Protein AF-A0A7C3SU39-F1 (afdb_monomer_lite)

Secondary structure (DSSP, 8-state):
-GGGGT-TTT---EE--TTTS-EEGGGTTSTTTTT----GGGSHHHHHHHHHHHHHHHIIIIIHHH-S--EE---HHHHHHHHHHHTTT---EE---SGGGHHHHHHHHHHHHHHHT-

Structure (mmCIF, N/CA/C/O backbone):
data_AF-A0A7C3SU39-F1
#
_entry.id   AF-A0A7C3SU39-F1
#
loop_
_atom_site.group_PDB
_atom_site.id
_atom_site.type_symbol
_atom_site.label_atom_id
_atom_site.label_alt_id
_atom_site.label_comp_id
_atom_site.label_asym_id
_atom_site.label_entity_id
_atom_site.label_seq_id
_atom_site.pdbx_PDB_ins_code
_atom_site.Cartn_x
_atom_site.Cartn_y
_atom_site.Cartn_z
_atom_site.occupancy
_atom_site.B_iso_or_equiv
_atom_site.auth_seq_id
_atom_site.auth_comp_id
_atom_site.auth_asym_id
_atom_site.auth_atom_id
_atom_site.pdbx_PDB_model_num
ATOM 1 N N . MET A 1 1 ? -8.253 -10.897 7.739 1.00 87.62 1 MET A N 1
ATOM 2 C CA . MET A 1 1 ? -7.991 -10.222 9.030 1.00 87.62 1 MET A CA 1
ATOM 3 C C . MET A 1 1 ? -8.949 -9.051 9.212 1.00 87.62 1 MET A C 1
ATOM 5 O O . MET A 1 1 ? -9.824 -9.193 10.040 1.00 87.62 1 MET A O 1
ATOM 9 N N . LEU A 1 2 ? -8.900 -7.992 8.397 1.00 92.56 2 LEU A N 1
ATOM 10 C CA . LEU A 1 2 ? -9.724 -6.782 8.594 1.00 92.56 2 LEU A CA 1
ATOM 11 C C . LEU A 1 2 ? -11.231 -7.045 8.780 1.00 92.56 2 LEU A C 1
ATOM 13 O O . LEU A 1 2 ? -11.774 -6.675 9.812 1.00 92.56 2 LEU A O 1
ATOM 17 N N . LYS A 1 3 ? -11.865 -7.787 7.862 1.00 92.25 3 LYS A N 1
ATOM 18 C CA . LYS A 1 3 ? -13.289 -8.169 7.959 1.00 92.25 3 LYS A CA 1
ATOM 19 C C . LYS A 1 3 ? -13.644 -8.975 9.215 1.00 92.25 3 LYS A C 1
ATOM 21 O O . LYS A 1 3 ? -14.743 -8.881 9.727 1.00 92.25 3 LYS A O 1
ATOM 26 N N . LYS A 1 4 ? -12.710 -9.783 9.729 1.00 93.81 4 LYS A N 1
ATOM 27 C CA . LYS A 1 4 ? -12.927 -10.564 10.962 1.00 93.81 4 LYS A CA 1
ATOM 28 C C . LYS A 1 4 ? -13.007 -9.659 12.204 1.00 93.81 4 LYS A C 1
ATOM 30 O O . LYS A 1 4 ? -13.519 -10.096 13.225 1.00 93.81 4 LYS A O 1
ATOM 35 N N . HIS A 1 5 ? -12.466 -8.445 12.121 1.00 93.38 5 HIS A N 1
ATOM 36 C CA . HIS A 1 5 ? -12.358 -7.487 13.221 1.00 93.38 5 HIS A CA 1
ATOM 37 C C . HIS A 1 5 ? -13.141 -6.185 12.941 1.00 93.38 5 HIS A C 1
ATOM 39 O O . HIS A 1 5 ? -12.881 -5.172 13.587 1.00 93.38 5 HIS A O 1
ATOM 45 N N . ASP A 1 6 ? -14.061 -6.184 11.966 1.00 93.25 6 ASP A N 1
ATOM 46 C CA . ASP A 1 6 ? -14.870 -5.018 11.563 1.00 93.25 6 ASP A CA 1
ATOM 47 C C . ASP A 1 6 ? -14.029 -3.765 11.240 1.00 93.25 6 ASP A C 1
ATOM 49 O O . ASP A 1 6 ? -14.337 -2.632 11.636 1.00 93.25 6 ASP A O 1
ATOM 53 N N . LEU A 1 7 ? -12.890 -3.970 10.574 1.00 94.12 7 LEU A N 1
ATOM 54 C CA . LEU A 1 7 ? -11.966 -2.907 10.157 1.00 94.12 7 LEU A CA 1
ATOM 55 C C . LEU A 1 7 ? -12.046 -2.598 8.658 1.00 94.12 7 LEU A C 1
ATOM 57 O O . LEU A 1 7 ? -11.429 -1.636 8.211 1.00 94.12 7 LEU A O 1
ATOM 61 N N . ASP A 1 8 ? -12.765 -3.401 7.879 1.00 92.25 8 ASP A N 1
ATOM 62 C CA . ASP A 1 8 ? -12.855 -3.287 6.421 1.00 92.25 8 ASP A CA 1
ATOM 63 C C . ASP A 1 8 ? -13.647 -2.065 5.941 1.00 92.25 8 ASP A C 1
ATOM 65 O O . ASP A 1 8 ? -13.313 -1.523 4.897 1.00 92.25 8 ASP A O 1
ATOM 69 N N . GLU A 1 9 ? -14.600 -1.557 6.725 1.00 91.44 9 GLU A N 1
ATOM 70 C CA . GLU A 1 9 ? -15.258 -0.269 6.435 1.00 91.44 9 GLU A CA 1
ATOM 71 C C . GLU A 1 9 ? -14.423 0.951 6.864 1.00 91.44 9 GLU A C 1
ATOM 73 O O . GLU A 1 9 ? -14.695 2.077 6.454 1.00 91.44 9 GLU A O 1
ATO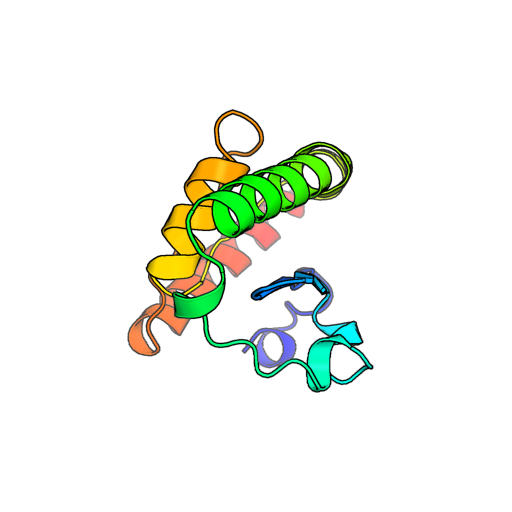M 78 N N . PHE A 1 10 ? -13.410 0.747 7.712 1.00 94.25 10 PHE A N 1
ATOM 79 C CA . PHE A 1 10 ? -12.550 1.822 8.217 1.00 94.25 10 PHE A CA 1
ATOM 80 C C . PHE A 1 10 ? -11.273 1.993 7.384 1.00 94.25 10 PHE A C 1
ATOM 82 O O . PHE A 1 10 ? -10.737 3.095 7.282 1.00 94.25 10 PHE A O 1
ATOM 89 N N . VAL A 1 11 ? -10.763 0.907 6.800 1.00 95.31 11 VAL A N 1
ATOM 90 C CA . VAL A 1 11 ? -9.481 0.888 6.089 1.00 95.31 11 VAL A CA 1
ATOM 91 C C . VAL A 1 11 ? -9.698 0.722 4.593 1.00 95.31 11 VAL A C 1
ATOM 93 O O . VAL A 1 11 ? -10.144 -0.331 4.145 1.00 95.31 11 VAL A O 1
ATOM 96 N N . GLN A 1 12 ? -9.236 1.695 3.805 1.00 96.00 12 GLN A N 1
ATOM 97 C CA . GLN A 1 12 ? -9.024 1.480 2.376 1.00 96.00 12 GLN A CA 1
ATOM 98 C C . GLN A 1 12 ? -7.720 0.708 2.147 1.00 96.00 12 GLN A C 1
ATOM 100 O O . GLN A 1 12 ? -6.651 1.112 2.610 1.00 96.00 12 GLN A O 1
ATOM 105 N N . GLN A 1 13 ? -7.795 -0.385 1.390 1.00 96.12 13 GLN A N 1
ATOM 106 C CA . GLN A 1 13 ? -6.627 -1.187 1.032 1.00 96.12 13 GLN A CA 1
ATOM 107 C C . GLN A 1 13 ? -6.122 -0.831 -0.367 1.00 96.12 13 GLN A C 1
ATOM 109 O O . GLN A 1 13 ? -6.899 -0.724 -1.319 1.00 96.12 13 GLN A O 1
ATOM 114 N N . PHE A 1 14 ? -4.801 -0.721 -0.488 1.00 95.81 14 PHE A N 1
ATOM 115 C CA . PHE A 1 14 ? -4.099 -0.562 -1.755 1.00 95.81 14 PHE A CA 1
ATOM 116 C C . PHE A 1 14 ? -2.987 -1.602 -1.872 1.00 95.81 14 PHE A C 1
ATOM 118 O O . PHE A 1 14 ? -2.309 -1.926 -0.897 1.00 95.81 14 PHE A O 1
ATOM 125 N N . ILE A 1 15 ? -2.792 -2.100 -3.085 1.00 93.81 15 ILE A N 1
ATOM 126 C CA . ILE A 1 15 ? -1.734 -3.022 -3.477 1.00 93.81 15 ILE A CA 1
ATOM 127 C C . ILE A 1 15 ? -0.719 -2.217 -4.280 1.00 93.81 15 ILE A C 1
ATOM 129 O O . ILE A 1 15 ? -1.083 -1.557 -5.249 1.00 93.81 15 ILE A O 1
ATOM 133 N N . ILE A 1 16 ? 0.549 -2.267 -3.887 1.00 92.31 16 ILE A N 1
ATOM 134 C CA . ILE A 1 16 ? 1.652 -1.717 -4.679 1.00 92.31 16 ILE A CA 1
ATOM 135 C C . ILE A 1 16 ? 2.160 -2.853 -5.557 1.00 92.31 16 ILE A C 1
ATOM 137 O O . ILE A 1 16 ? 2.582 -3.881 -5.027 1.00 92.31 16 ILE A O 1
ATOM 141 N N . SER A 1 17 ? 2.089 -2.686 -6.875 1.00 87.81 17 SER A N 1
ATOM 142 C CA . SER A 1 17 ? 2.513 -3.709 -7.832 1.00 87.81 17 SER A CA 1
ATOM 143 C C . SER A 1 17 ? 3.146 -3.098 -9.073 1.00 87.81 17 SER A C 1
ATOM 145 O O . SER A 1 17 ? 2.737 -2.036 -9.544 1.00 87.81 17 SER A O 1
ATOM 147 N N . GLU A 1 18 ? 4.143 -3.785 -9.621 1.00 86.38 18 GLU A N 1
ATOM 148 C CA . GLU A 1 18 ? 4.833 -3.427 -10.859 1.00 86.38 18 GLU A CA 1
ATOM 149 C C . GLU A 1 18 ? 4.117 -4.048 -12.071 1.00 86.38 18 GLU A C 1
ATOM 151 O O . GLU A 1 18 ? 3.760 -5.222 -12.014 1.00 86.38 18 GLU A O 1
ATOM 156 N N . PRO A 1 19 ? 3.862 -3.299 -13.166 1.00 81.56 19 PRO A N 1
ATOM 157 C CA . PRO A 1 19 ? 4.206 -1.893 -13.423 1.00 81.56 19 PRO A CA 1
ATOM 158 C C . PRO A 1 19 ? 3.107 -0.882 -13.027 1.00 81.56 19 PRO A C 1
ATOM 160 O O . PRO A 1 19 ? 3.247 0.308 -13.301 1.00 81.56 19 PRO A O 1
ATOM 163 N N . LEU A 1 20 ? 1.999 -1.327 -12.424 1.00 86.56 20 LEU A N 1
ATOM 164 C CA . LEU A 1 20 ? 0.791 -0.509 -12.223 1.00 86.56 20 LEU A CA 1
ATOM 165 C C . LEU A 1 20 ? 0.914 0.598 -11.166 1.00 86.56 20 LEU A C 1
ATOM 167 O O . LEU A 1 20 ? 0.033 1.451 -11.076 1.00 86.56 20 LEU A O 1
ATOM 171 N N . ALA A 1 21 ? 2.004 0.621 -10.404 1.00 90.38 21 ALA A N 1
ATOM 172 C CA . ALA A 1 21 ? 2.270 1.517 -9.280 1.00 90.38 21 ALA A CA 1
ATOM 173 C C . ALA A 1 21 ? 1.404 1.225 -8.058 1.00 90.38 21 ALA A C 1
ATOM 175 O O . ALA A 1 21 ? 1.927 0.897 -6.993 1.00 90.38 21 ALA A O 1
ATOM 176 N N . ILE A 1 22 ? 0.090 1.338 -8.204 1.00 92.69 22 ILE A N 1
ATOM 177 C CA . ILE A 1 22 ? -0.856 1.176 -7.108 1.00 92.69 22 ILE A CA 1
ATOM 178 C C . ILE A 1 22 ? -2.223 0.739 -7.633 1.00 92.69 22 ILE A C 1
ATOM 180 O O . ILE A 1 22 ? -2.697 1.235 -8.653 1.00 92.69 22 ILE A O 1
ATOM 184 N N . CYS A 1 23 ? -2.868 -0.178 -6.922 1.00 93.81 23 CYS A N 1
ATOM 185 C CA . CYS A 1 23 ? -4.177 -0.715 -7.266 1.00 93.81 23 CYS A CA 1
ATOM 186 C C . CYS A 1 23 ? -5.056 -0.793 -6.007 1.00 93.81 23 CYS A C 1
ATOM 188 O O . CYS A 1 23 ? -4.626 -1.391 -5.018 1.00 93.81 23 CYS A O 1
ATOM 190 N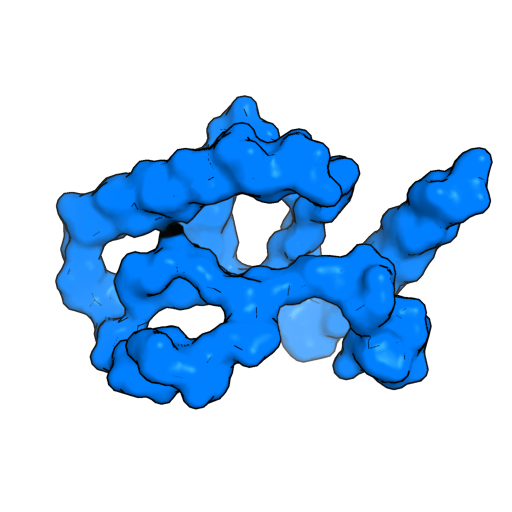 N . PRO A 1 24 ? -6.263 -0.204 -5.992 1.00 93.81 24 PRO A N 1
ATOM 191 C CA . PRO A 1 24 ? -7.241 -0.464 -4.939 1.00 93.81 24 PRO A CA 1
ATOM 192 C C . PRO A 1 24 ? -7.557 -1.961 -4.853 1.00 93.81 24 PRO A C 1
ATOM 194 O O . PRO A 1 24 ? -7.651 -2.640 -5.878 1.00 93.81 24 PRO A O 1
ATOM 197 N N . ARG A 1 25 ? -7.731 -2.486 -3.638 1.00 93.38 25 ARG A N 1
ATOM 198 C CA . ARG A 1 25 ? -7.983 -3.921 -3.410 1.00 93.38 25 ARG A CA 1
ATOM 199 C C . ARG A 1 25 ? -9.204 -4.438 -4.176 1.00 93.38 25 ARG A C 1
ATOM 201 O O . ARG A 1 25 ? -9.213 -5.587 -4.599 1.00 93.38 25 ARG A O 1
ATOM 208 N N . GLU A 1 26 ? -10.201 -3.589 -4.378 1.00 94.12 26 GLU A N 1
ATOM 209 C CA . GLU A 1 26 ? -11.455 -3.883 -5.073 1.00 94.12 26 GLU A CA 1
ATOM 210 C C . GLU A 1 26 ? -11.243 -4.208 -6.558 1.00 94.12 26 GLU A C 1
ATOM 212 O O . GLU A 1 26 ? -12.065 -4.891 -7.162 1.00 94.12 26 GLU A O 1
ATOM 217 N N . LEU A 1 27 ? -10.139 -3.733 -7.144 1.00 93.06 27 LEU A N 1
ATOM 218 C CA . LEU A 1 27 ? -9.820 -3.896 -8.562 1.00 93.06 27 LEU A CA 1
ATOM 219 C C . LEU A 1 27 ? -8.757 -4.971 -8.818 1.00 93.06 27 LEU A C 1
ATOM 221 O O . LEU A 1 27 ? -8.366 -5.175 -9.967 1.00 93.06 27 LEU A O 1
ATOM 225 N N . GLU A 1 28 ? -8.295 -5.684 -7.784 1.00 92.06 28 GLU A N 1
ATOM 226 C CA . GLU A 1 28 ? -7.177 -6.631 -7.904 1.00 92.06 28 GLU A CA 1
ATOM 227 C C . GLU A 1 28 ? -7.440 -7.774 -8.897 1.00 92.06 28 GLU A C 1
ATOM 229 O O . GLU A 1 28 ? -6.507 -8.294 -9.501 1.00 92.06 28 GLU A O 1
ATOM 234 N N . THR A 1 29 ? -8.707 -8.154 -9.078 1.00 92.44 29 THR A N 1
ATOM 235 C CA . THR A 1 29 ? -9.151 -9.242 -9.963 1.00 92.44 29 THR A CA 1
ATOM 236 C C . THR A 1 29 ? -9.553 -8.758 -11.359 1.00 92.44 29 THR A C 1
ATOM 238 O O . THR A 1 29 ? -9.971 -9.559 -12.193 1.00 92.44 29 THR A O 1
ATOM 241 N N . THR A 1 30 ? -9.419 -7.458 -11.637 1.00 91.38 30 THR A N 1
ATOM 242 C CA . THR A 1 30 ? -9.828 -6.849 -12.909 1.00 91.38 30 THR A CA 1
ATOM 243 C C . THR A 1 30 ? -8.629 -6.644 -13.833 1.00 91.38 30 THR A C 1
ATOM 245 O O . THR A 1 30 ? -7.516 -6.373 -13.380 1.00 91.38 30 THR A O 1
ATOM 248 N N . PHE A 1 31 ? -8.842 -6.738 -15.148 1.00 84.69 31 PHE A N 1
ATOM 249 C CA . PHE A 1 31 ? -7.816 -6.381 -16.126 1.00 84.69 31 PHE A CA 1
ATOM 250 C C . PHE A 1 31 ? -7.472 -4.876 -16.024 1.00 84.69 31 PHE A C 1
ATOM 252 O O . PHE A 1 31 ? -8.383 -4.049 -15.984 1.00 84.69 31 PHE A O 1
ATOM 259 N N . PRO A 1 32 ? -6.185 -4.485 -16.025 1.00 84.88 32 PRO A N 1
ATOM 260 C CA . PRO A 1 32 ? -5.026 -5.349 -16.231 1.00 84.88 32 PRO A CA 1
ATOM 261 C C . PRO A 1 32 ? -4.354 -5.852 -14.937 1.00 84.88 32 PRO A C 1
ATOM 263 O O . PRO A 1 32 ? -3.404 -6.626 -15.021 1.00 84.88 32 PRO A O 1
ATOM 266 N N . ALA A 1 33 ? -4.821 -5.444 -13.752 1.00 85.88 33 ALA A N 1
ATOM 267 C CA . ALA A 1 33 ? -4.215 -5.785 -12.458 1.00 85.88 33 ALA A CA 1
ATOM 268 C C . ALA A 1 33 ? -4.095 -7.291 -12.203 1.00 85.88 33 ALA A C 1
ATOM 270 O O . ALA A 1 33 ? -3.053 -7.739 -11.735 1.00 85.88 33 ALA A O 1
ATOM 271 N N . ALA A 1 34 ? -5.109 -8.067 -12.579 1.00 86.12 34 ALA A N 1
ATOM 272 C CA . ALA A 1 34 ? -5.109 -9.518 -12.395 1.00 86.12 34 ALA A CA 1
ATOM 273 C C . ALA A 1 34 ? -4.247 -10.288 -13.406 1.00 86.12 34 ALA A C 1
ATOM 275 O O . ALA A 1 34 ? -4.021 -11.484 -13.238 1.00 86.12 34 ALA A O 1
ATOM 276 N N . ASN A 1 35 ? -3.829 -9.635 -14.494 1.00 83.44 35 ASN A N 1
ATOM 277 C CA . ASN A 1 35 ? -3.276 -10.305 -15.672 1.00 83.44 35 ASN A CA 1
ATOM 278 C C . ASN A 1 35 ? -1.822 -9.925 -15.962 1.00 83.44 35 ASN A C 1
ATOM 280 O O . ASN A 1 35 ? -1.194 -10.555 -16.811 1.00 83.44 35 ASN A O 1
ATOM 284 N N . TYR A 1 36 ? -1.285 -8.907 -15.287 1.00 77.06 36 TYR A N 1
ATOM 285 C CA . TYR A 1 36 ? 0.130 -8.579 -15.386 1.00 77.06 36 TYR A CA 1
ATOM 286 C C . TYR A 1 36 ? 0.960 -9.533 -14.530 1.00 77.06 36 TYR A C 1
ATOM 288 O O . TYR A 1 36 ? 0.979 -9.429 -13.308 1.00 77.06 36 TYR A O 1
ATOM 296 N N . ASP A 1 37 ? 1.705 -10.407 -15.200 1.00 76.69 37 ASP A N 1
ATOM 297 C CA . ASP A 1 37 ? 2.868 -11.080 -14.630 1.00 76.69 37 ASP A CA 1
ATOM 298 C C . ASP A 1 37 ? 4.125 -10.362 -15.136 1.00 76.69 37 ASP A C 1
ATOM 300 O O . ASP A 1 37 ? 4.656 -10.648 -16.215 1.00 76.69 37 ASP A O 1
ATOM 304 N N . PHE A 1 38 ? 4.520 -9.309 -14.418 1.00 79.38 38 PHE A N 1
ATOM 305 C CA . PHE A 1 38 ? 5.708 -8.536 -14.748 1.00 79.38 38 PHE A CA 1
ATOM 306 C C . PHE A 1 38 ? 6.838 -8.902 -13.780 1.00 79.38 38 PHE A C 1
ATOM 308 O O . PHE A 1 38 ? 6.741 -8.586 -12.595 1.00 79.38 38 PHE A O 1
ATOM 315 N N . PRO A 1 39 ? 7.931 -9.526 -14.252 1.00 78.94 39 PRO A N 1
ATOM 316 C CA . PRO A 1 39 ? 9.066 -9.823 -13.390 1.00 78.94 39 PRO A CA 1
ATOM 317 C C . PRO A 1 39 ? 9.756 -8.507 -12.978 1.00 78.94 39 PRO A C 1
ATOM 319 O O . PRO A 1 39 ? 10.225 -7.783 -13.864 1.00 78.94 39 PRO A O 1
ATOM 322 N N . PRO A 1 40 ? 9.875 -8.198 -11.670 1.00 74.19 40 PRO A N 1
ATOM 323 C CA . PRO A 1 40 ? 10.440 -6.935 -11.169 1.00 74.19 40 PRO A CA 1
ATOM 324 C C . PRO A 1 40 ? 11.805 -6.577 -11.771 1.00 74.19 40 PRO A C 1
ATOM 326 O O . PRO A 1 40 ? 12.087 -5.423 -12.093 1.00 74.19 40 PRO A O 1
ATOM 329 N N . GLU A 1 41 ? 12.635 -7.591 -12.020 1.00 77.62 41 GLU A N 1
ATOM 330 C CA . GLU A 1 41 ? 13.973 -7.468 -12.611 1.00 77.62 41 GLU A CA 1
ATOM 331 C C . GLU A 1 41 ? 13.970 -6.803 -13.998 1.00 77.62 41 GLU A C 1
ATOM 333 O O . GLU A 1 41 ? 14.958 -6.185 -14.401 1.00 77.62 41 GLU A O 1
ATOM 338 N N . ARG A 1 42 ? 12.853 -6.884 -14.735 1.00 82.19 42 ARG A N 1
ATOM 339 C CA . ARG A 1 42 ? 12.719 -6.294 -16.075 1.00 82.19 42 ARG A CA 1
ATOM 340 C C . ARG A 1 42 ? 12.331 -4.821 -16.064 1.00 82.19 42 ARG A C 1
ATOM 342 O O . ARG A 1 42 ? 12.352 -4.204 -17.127 1.00 82.19 42 ARG A O 1
ATOM 349 N N . LEU A 1 43 ? 11.991 -4.239 -14.910 1.00 82.12 43 LEU A N 1
ATOM 350 C CA . LEU A 1 43 ? 11.606 -2.826 -14.834 1.00 82.12 43 LEU A CA 1
ATOM 351 C C . LEU A 1 43 ? 12.780 -1.919 -15.238 1.00 82.12 43 LEU A C 1
ATOM 353 O O . LEU A 1 43 ? 12.601 -0.875 -15.870 1.00 82.12 43 LEU A O 1
ATOM 357 N N . GLY A 1 44 ? 13.999 -2.350 -14.899 1.00 86.44 44 GLY A N 1
ATOM 358 C CA . GLY A 1 44 ? 15.219 -1.587 -15.109 1.00 86.44 44 GLY A CA 1
ATOM 359 C C . GLY A 1 44 ? 15.218 -0.259 -14.345 1.00 86.44 44 GLY A C 1
ATOM 360 O O . GLY A 1 44 ? 14.248 0.144 -13.702 1.00 86.44 44 GLY A O 1
ATOM 361 N N . ARG A 1 45 ? 16.333 0.470 -14.426 1.00 89.62 45 ARG A N 1
ATOM 362 C CA . ARG A 1 45 ? 16.490 1.732 -13.690 1.00 89.62 45 ARG A CA 1
ATOM 363 C C . ARG A 1 45 ? 15.469 2.796 -14.112 1.00 89.62 45 ARG A C 1
ATOM 365 O O . ARG A 1 45 ? 14.806 3.371 -13.258 1.00 89.62 45 ARG A O 1
ATOM 372 N N . LYS A 1 46 ? 15.315 3.025 -15.422 1.00 89.62 46 LYS A N 1
ATOM 373 C CA . LYS A 1 46 ? 14.382 4.036 -15.954 1.00 89.62 46 LYS A CA 1
ATOM 374 C C . LYS A 1 46 ? 12.926 3.712 -15.616 1.00 89.62 46 LYS A C 1
ATOM 376 O O . LYS A 1 46 ? 12.174 4.610 -15.258 1.00 89.62 46 LYS A O 1
ATOM 381 N N . GLY A 1 47 ? 12.533 2.439 -15.708 1.00 89.69 47 GLY A N 1
ATO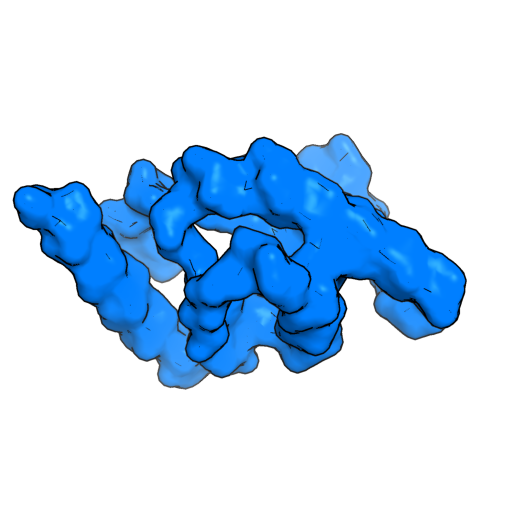M 382 C CA . GLY A 1 47 ? 11.179 2.026 -15.346 1.00 89.69 47 GLY A CA 1
ATOM 383 C C . GLY A 1 47 ? 10.910 2.208 -13.856 1.00 89.69 47 GLY A C 1
ATOM 384 O O . GLY A 1 47 ? 9.837 2.675 -13.495 1.00 89.69 47 GLY A O 1
ATOM 385 N N . ARG A 1 48 ? 11.896 1.928 -12.992 1.00 90.62 48 ARG A N 1
ATOM 386 C 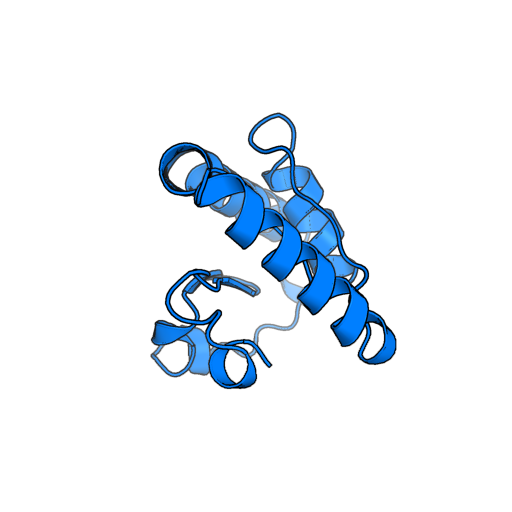CA . ARG A 1 48 ? 11.782 2.152 -11.546 1.00 90.62 48 ARG A CA 1
ATOM 387 C C . ARG A 1 48 ? 11.643 3.635 -11.208 1.00 90.62 48 ARG A C 1
ATOM 389 O O . ARG A 1 48 ? 10.808 3.990 -10.384 1.00 90.62 48 ARG A O 1
ATOM 396 N N . GLU A 1 49 ? 12.434 4.495 -11.845 1.00 93.06 49 GLU A N 1
ATOM 397 C CA . GLU A 1 49 ? 12.329 5.953 -11.684 1.00 93.06 49 GLU A CA 1
ATOM 398 C C . GLU A 1 49 ? 10.925 6.447 -12.081 1.00 93.06 49 GLU A C 1
ATOM 400 O O . GLU A 1 49 ? 10.278 7.168 -11.320 1.00 93.06 49 GLU A O 1
ATOM 405 N N . GLU A 1 50 ? 10.404 5.989 -13.221 1.00 92.81 50 GLU A N 1
ATOM 406 C CA . GLU A 1 50 ? 9.048 6.321 -13.671 1.00 92.81 50 GLU A CA 1
ATOM 407 C C . GLU A 1 50 ? 7.963 5.762 -12.734 1.00 92.81 50 GLU A C 1
ATOM 409 O O . GLU A 1 50 ? 6.985 6.446 -12.424 1.00 92.81 50 GLU A O 1
ATOM 414 N N . PHE A 1 51 ? 8.149 4.543 -12.228 1.00 92.88 51 PHE A N 1
ATOM 415 C CA . PHE A 1 51 ? 7.258 3.911 -11.260 1.00 92.88 51 PHE A CA 1
ATOM 416 C C . PHE A 1 51 ? 7.159 4.723 -9.964 1.00 92.88 51 PHE A C 1
ATOM 418 O O . PHE A 1 51 ? 6.058 5.064 -9.525 1.00 92.88 51 PHE A O 1
ATOM 425 N N . VAL A 1 52 ? 8.308 5.084 -9.380 1.00 95.44 52 VAL A N 1
ATOM 426 C CA . VAL A 1 52 ? 8.390 5.912 -8.167 1.00 95.44 52 VAL A CA 1
ATOM 427 C C . VAL A 1 52 ? 7.719 7.263 -8.404 1.00 95.44 52 VAL A C 1
ATOM 429 O O . VAL A 1 52 ? 6.950 7.722 -7.557 1.00 95.44 52 VAL A O 1
ATOM 432 N N . ASN A 1 53 ? 7.942 7.881 -9.567 1.00 95.75 53 ASN A N 1
ATOM 433 C CA . ASN A 1 53 ? 7.318 9.156 -9.919 1.00 95.75 53 ASN A CA 1
ATOM 434 C C . ASN A 1 53 ? 5.790 9.052 -9.990 1.00 95.75 53 ASN A C 1
ATOM 436 O O . ASN A 1 53 ? 5.093 9.882 -9.400 1.00 95.7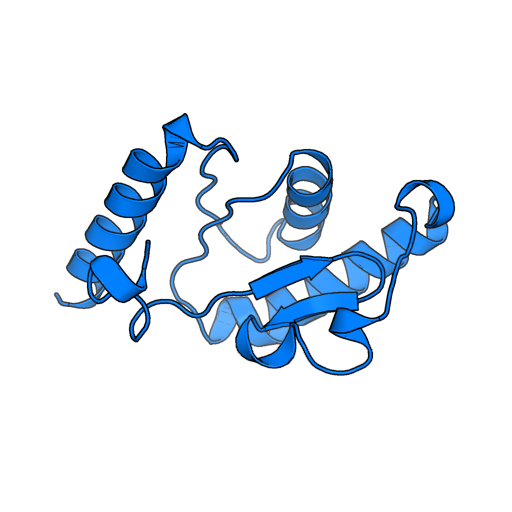5 53 ASN A O 1
ATOM 440 N N . ARG A 1 54 ? 5.253 8.018 -10.649 1.00 94.94 54 ARG A N 1
ATOM 441 C CA . ARG A 1 54 ? 3.801 7.781 -10.736 1.00 94.94 54 ARG A CA 1
ATOM 442 C C . ARG A 1 54 ? 3.185 7.540 -9.368 1.00 94.94 54 ARG A C 1
ATOM 444 O O . ARG A 1 54 ? 2.166 8.154 -9.041 1.00 94.94 54 ARG A O 1
ATOM 451 N N . LEU A 1 55 ? 3.829 6.704 -8.557 1.00 96.56 55 LEU A N 1
ATOM 452 C CA . LEU A 1 55 ? 3.389 6.440 -7.195 1.00 96.56 55 LEU A CA 1
ATOM 453 C C . LEU A 1 55 ? 3.384 7.736 -6.375 1.00 96.56 55 LEU A C 1
ATOM 455 O O . LEU A 1 55 ? 2.357 8.089 -5.803 1.00 96.56 55 LEU A O 1
ATOM 459 N N . ARG A 1 56 ? 4.471 8.518 -6.403 1.00 97.56 56 ARG A N 1
ATOM 460 C CA . ARG A 1 56 ? 4.565 9.816 -5.714 1.00 97.56 56 ARG A CA 1
ATOM 461 C C . ARG A 1 56 ? 3.456 10.778 -6.137 1.00 97.56 56 ARG A C 1
ATOM 463 O O . ARG A 1 56 ? 2.853 11.431 -5.284 1.00 97.56 56 ARG A O 1
ATOM 470 N N . MET A 1 57 ? 3.166 10.872 -7.437 1.00 96.56 57 MET A N 1
ATOM 471 C CA . MET A 1 57 ? 2.079 11.712 -7.950 1.00 96.56 57 MET A CA 1
ATOM 472 C C . MET A 1 57 ? 0.722 11.289 -7.383 1.00 96.56 57 MET A C 1
ATOM 474 O O . MET A 1 57 ? -0.045 12.150 -6.943 1.00 96.56 57 MET A O 1
ATOM 478 N N . PHE A 1 58 ? 0.442 9.983 -7.348 1.00 95.69 58 PHE A N 1
ATOM 479 C CA . PHE A 1 58 ? -0.775 9.461 -6.733 1.00 95.69 58 PHE A CA 1
ATOM 480 C C . PHE A 1 58 ? -0.835 9.791 -5.236 1.00 95.69 58 PHE A C 1
ATOM 482 O O . PHE A 1 58 ? -1.835 10.348 -4.778 1.00 95.69 58 PHE A O 1
ATOM 489 N N . LEU A 1 59 ? 0.241 9.525 -4.486 1.00 96.88 59 LEU A N 1
ATOM 490 C CA . LEU A 1 59 ? 0.290 9.776 -3.043 1.00 96.88 59 LEU A CA 1
ATOM 491 C C . LEU A 1 59 ? 0.051 11.256 -2.720 1.00 96.88 59 LEU A C 1
ATOM 493 O O . LEU A 1 59 ? -0.757 11.574 -1.851 1.00 96.88 59 LEU A O 1
ATOM 497 N N . LYS A 1 60 ? 0.684 12.164 -3.471 1.00 97.00 60 LYS A N 1
ATOM 498 C CA . LYS A 1 60 ? 0.551 13.616 -3.281 1.00 97.00 60 LYS A CA 1
ATOM 499 C C . LYS A 1 60 ? -0.832 14.147 -3.658 1.00 97.00 60 LYS A C 1
ATOM 501 O O . LYS A 1 60 ? -1.302 15.121 -3.068 1.00 97.00 60 LYS A O 1
ATOM 506 N N . LYS A 1 61 ? -1.456 13.583 -4.695 1.00 95.69 61 LYS A N 1
ATOM 507 C CA . LYS A 1 61 ? -2.745 14.071 -5.201 1.00 95.69 61 LYS A CA 1
ATOM 508 C C . LYS A 1 61 ? -3.924 13.505 -4.416 1.00 95.69 61 LYS A C 1
ATOM 510 O O . LYS A 1 61 ? -4.889 14.236 -4.198 1.00 95.69 61 LYS A O 1
ATOM 515 N N . HIS A 1 62 ? -3.839 12.236 -4.028 1.00 94.56 62 HIS A N 1
ATOM 516 C CA . HIS A 1 62 ? -4.946 11.479 -3.458 1.00 94.56 62 HIS A CA 1
ATOM 517 C C . HIS A 1 62 ? -4.667 11.084 -2.011 1.00 94.56 62 HIS A C 1
ATOM 519 O O . HIS A 1 62 ? -5.388 11.526 -1.121 1.00 94.56 62 HIS A O 1
ATOM 525 N N . ALA A 1 63 ? -3.612 10.304 -1.760 1.00 93.31 63 ALA A N 1
ATOM 526 C CA . ALA A 1 63 ? -3.426 9.682 -0.451 1.00 93.31 63 ALA A CA 1
ATOM 527 C C . ALA A 1 63 ? -3.250 10.699 0.690 1.00 93.31 63 ALA A C 1
ATOM 529 O O . ALA A 1 63 ? -3.860 10.528 1.740 1.00 93.31 63 ALA A O 1
ATOM 530 N N . SER A 1 64 ? -2.481 11.769 0.469 1.00 94.00 64 SER A N 1
ATOM 531 C CA . SER A 1 64 ? -2.218 12.817 1.471 1.00 94.00 64 SER A CA 1
ATOM 532 C C . SER A 1 64 ? -3.435 13.677 1.818 1.00 94.00 64 SER A C 1
ATOM 534 O O . SER A 1 64 ? -3.417 14.384 2.819 1.00 94.00 64 SER A O 1
ATOM 536 N N . LYS A 1 65 ? -4.473 13.659 0.975 1.00 94.44 65 LYS A N 1
ATOM 537 C CA . LYS A 1 65 ? -5.690 14.464 1.157 1.00 94.44 65 LYS A CA 1
ATOM 538 C C . LYS A 1 65 ? -6.874 13.637 1.633 1.00 94.44 65 LYS A C 1
ATOM 540 O O . LYS A 1 65 ? -7.736 14.163 2.323 1.00 94.44 65 LYS A O 1
ATOM 545 N N . ALA A 1 66 ? -6.943 12.381 1.198 1.00 94.19 66 ALA A N 1
ATOM 546 C CA . ALA A 1 66 ? -8.074 11.501 1.460 1.00 94.19 66 ALA A CA 1
ATOM 547 C C . ALA A 1 66 ? -7.921 10.697 2.756 1.00 94.19 66 ALA A C 1
ATOM 549 O O . ALA A 1 66 ? -8.929 10.294 3.327 1.00 94.19 66 ALA A O 1
ATOM 550 N N . TYR A 1 67 ? -6.688 10.453 3.213 1.00 94.56 67 TYR A N 1
ATOM 551 C CA . TYR A 1 67 ? -6.421 9.605 4.374 1.00 94.56 67 TYR A CA 1
ATOM 552 C C . TYR A 1 67 ? -5.525 10.328 5.377 1.00 94.56 67 TYR A C 1
ATOM 554 O O . TYR A 1 67 ? -4.466 10.836 5.014 1.00 94.56 67 TYR A O 1
ATOM 562 N N . GLU A 1 68 ? -5.947 10.337 6.640 1.00 93.94 68 GLU A N 1
ATOM 563 C CA . GLU A 1 68 ? -5.199 10.932 7.755 1.00 93.94 68 GLU A CA 1
ATOM 564 C C . GLU A 1 68 ? -3.971 10.095 8.142 1.00 93.94 68 GLU A C 1
ATOM 566 O O . GLU A 1 68 ? -2.930 10.623 8.527 1.00 93.94 68 GLU A O 1
ATOM 571 N N . HIS A 1 69 ? -4.085 8.772 8.023 1.00 96.06 69 HIS A N 1
ATOM 572 C CA . HIS A 1 69 ? -3.050 7.829 8.421 1.00 96.06 69 HIS A CA 1
ATOM 573 C C . HIS A 1 69 ? -2.732 6.857 7.287 1.00 96.06 69 HIS A C 1
ATOM 575 O O . HIS A 1 69 ? -3.630 6.344 6.617 1.00 96.06 69 HIS A O 1
ATOM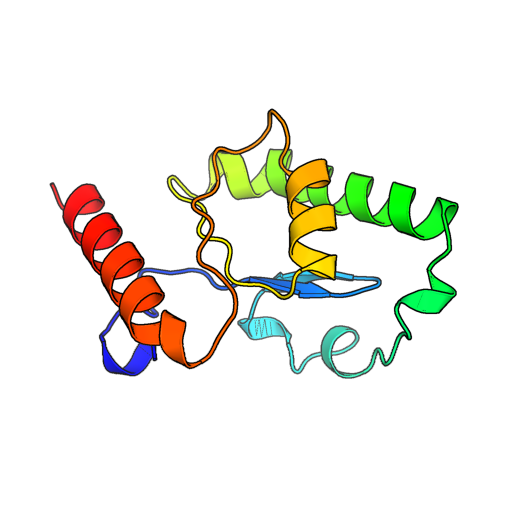 581 N N . HIS A 1 70 ? -1.446 6.546 7.115 1.00 97.12 70 HIS A N 1
ATOM 582 C CA . HIS A 1 70 ? -0.959 5.639 6.076 1.00 97.12 70 HIS A CA 1
ATOM 583 C C . HIS A 1 70 ? -0.172 4.510 6.732 1.00 97.12 70 HIS A C 1
ATOM 585 O O . HIS A 1 70 ? 0.881 4.741 7.320 1.00 97.12 70 HIS A O 1
ATOM 591 N N . VAL A 1 71 ? -0.676 3.281 6.646 1.00 97.50 71 VAL A N 1
ATOM 592 C CA . VAL A 1 71 ? -0.010 2.096 7.202 1.00 97.50 71 VAL A CA 1
ATOM 593 C C . VAL A 1 71 ? 0.590 1.283 6.063 1.00 97.50 71 VAL A C 1
ATOM 595 O O . VAL A 1 71 ? -0.110 0.916 5.121 1.00 97.50 71 VAL A O 1
ATOM 598 N N . VAL A 1 72 ? 1.886 0.985 6.151 1.00 97.19 72 VAL A N 1
ATOM 599 C CA . VAL A 1 72 ? 2.623 0.257 5.112 1.00 97.19 72 VAL A CA 1
ATOM 600 C C . VAL A 1 72 ? 2.984 -1.134 5.614 1.00 97.19 72 VAL A C 1
ATOM 602 O O . VAL A 1 72 ? 3.746 -1.283 6.571 1.00 97.19 72 VAL A O 1
ATOM 605 N N . PHE A 1 73 ? 2.459 -2.151 4.932 1.00 96.56 73 PHE A N 1
ATOM 606 C CA . PHE A 1 73 ? 2.707 -3.569 5.195 1.00 96.56 73 PHE A CA 1
ATOM 607 C C . PHE A 1 73 ? 2.970 -4.290 3.866 1.00 96.56 73 PHE A C 1
ATOM 609 O O . PHE A 1 73 ? 2.073 -4.888 3.277 1.00 96.56 73 PHE A O 1
ATOM 616 N N . VAL A 1 74 ? 4.201 -4.180 3.361 1.00 94.81 74 VAL A N 1
ATOM 617 C CA . VAL A 1 74 ? 4.619 -4.708 2.049 1.00 94.81 74 VAL A CA 1
ATOM 618 C C . VAL A 1 74 ? 6.028 -5.323 2.116 1.00 94.81 74 VAL A C 1
ATOM 620 O O . VAL A 1 74 ? 6.797 -4.949 3.009 1.00 94.81 74 VAL A O 1
ATOM 623 N N . PRO A 1 75 ? 6.401 -6.236 1.193 1.00 92.62 75 PRO A N 1
ATOM 624 C CA . PRO A 1 75 ? 7.761 -6.780 1.105 1.00 92.62 75 PRO A CA 1
ATOM 625 C C . PRO A 1 75 ? 8.841 -5.694 0.979 1.00 92.62 75 PRO A C 1
ATOM 627 O O . PRO A 1 75 ? 8.561 -4.598 0.496 1.00 92.62 75 PRO A O 1
ATOM 630 N N . ASN A 1 76 ? 10.090 -6.017 1.339 1.00 90.88 76 ASN A N 1
ATOM 631 C CA . ASN A 1 76 ? 11.199 -5.049 1.389 1.00 90.88 76 ASN A CA 1
ATOM 632 C C . ASN A 1 76 ? 11.397 -4.263 0.082 1.00 90.88 76 ASN A C 1
ATOM 634 O O . ASN A 1 76 ? 11.480 -3.042 0.136 1.00 90.88 76 ASN A O 1
ATOM 638 N N . HIS A 1 77 ? 11.369 -4.937 -1.074 1.00 89.19 77 HIS A N 1
ATOM 639 C CA . HIS A 1 77 ? 11.469 -4.290 -2.393 1.00 89.19 77 HIS A CA 1
ATOM 640 C C . HIS A 1 77 ? 10.441 -3.160 -2.568 1.00 89.19 77 HIS A C 1
ATOM 642 O O . HIS A 1 77 ? 10.780 -2.010 -2.834 1.00 89.19 77 HIS A O 1
ATOM 648 N N . HIS A 1 78 ? 9.167 -3.459 -2.308 1.00 91.81 78 HIS A N 1
ATOM 649 C CA . HIS A 1 78 ? 8.087 -2.477 -2.402 1.00 91.81 78 HIS A CA 1
ATOM 650 C C . HIS A 1 78 ? 8.149 -1.424 -1.291 1.00 91.81 78 HIS A C 1
ATOM 652 O O . HIS A 1 78 ? 7.717 -0.292 -1.497 1.00 91.81 78 HIS A O 1
ATOM 658 N N . LYS A 1 79 ? 8.692 -1.770 -0.116 1.00 93.94 79 LYS A N 1
ATOM 659 C CA . LYS A 1 79 ? 8.888 -0.826 0.989 1.00 93.94 79 LYS A CA 1
ATOM 660 C C . LYS A 1 79 ? 9.897 0.257 0.612 1.00 93.94 79 LYS A C 1
ATOM 662 O O . LYS A 1 79 ? 9.651 1.419 0.917 1.00 93.94 79 LYS A O 1
ATOM 667 N N . GLU A 1 80 ? 10.998 -0.102 -0.044 1.00 92.94 80 GLU A N 1
ATOM 668 C CA . GLU A 1 80 ? 12.002 0.858 -0.524 1.00 92.94 80 GLU A CA 1
ATOM 669 C C . GLU A 1 80 ? 11.402 1.806 -1.565 1.00 92.94 80 GLU A C 1
ATOM 671 O O . GLU A 1 80 ? 11.480 3.025 -1.421 1.00 92.94 80 GLU A O 1
ATOM 676 N N . ILE A 1 81 ? 10.705 1.245 -2.555 1.00 93.19 81 ILE A N 1
ATOM 677 C CA . ILE A 1 81 ? 10.023 2.014 -3.600 1.00 93.19 81 ILE A CA 1
ATOM 678 C C . ILE A 1 81 ? 8.976 2.968 -3.005 1.00 93.19 81 ILE A C 1
ATOM 680 O O . ILE A 1 81 ? 8.919 4.144 -3.371 1.00 93.19 81 ILE A O 1
ATOM 684 N N . PHE A 1 82 ? 8.153 2.487 -2.069 1.00 95.94 82 PHE A N 1
ATOM 685 C CA . PHE A 1 82 ? 7.172 3.327 -1.384 1.00 95.94 82 PHE A CA 1
ATOM 686 C C . PHE A 1 82 ? 7.844 4.398 -0.523 1.00 95.94 82 PHE A C 1
ATOM 688 O O . PHE A 1 82 ? 7.382 5.537 -0.499 1.00 95.94 82 PHE A O 1
ATOM 695 N N . GLY A 1 83 ? 8.934 4.056 0.167 1.00 96.75 83 GLY A N 1
ATOM 696 C CA . GLY A 1 83 ? 9.724 4.995 0.960 1.00 96.75 83 GLY A CA 1
ATOM 697 C C . GLY A 1 83 ? 10.190 6.180 0.122 1.00 96.75 83 GLY A C 1
ATOM 698 O O . GLY A 1 83 ? 9.939 7.325 0.487 1.00 96.75 83 GLY A O 1
ATOM 699 N N . GLU A 1 84 ? 10.753 5.913 -1.055 1.00 96.31 84 GLU A N 1
ATOM 700 C CA . GLU A 1 84 ? 11.156 6.966 -1.991 1.00 96.31 84 GLU A CA 1
ATOM 701 C C . GLU A 1 84 ? 9.963 7.771 -2.515 1.00 96.31 84 GLU A C 1
ATOM 703 O O . GLU A 1 84 ? 9.999 9.003 -2.557 1.00 96.31 84 GLU A O 1
ATOM 708 N N . ALA A 1 85 ? 8.876 7.101 -2.899 1.00 97.06 85 ALA A N 1
ATOM 709 C CA . ALA A 1 85 ? 7.700 7.779 -3.436 1.00 97.06 85 ALA A CA 1
ATOM 710 C C . ALA A 1 85 ? 6.997 8.670 -2.395 1.00 97.06 85 ALA A C 1
ATOM 712 O O . ALA A 1 85 ? 6.487 9.737 -2.743 1.00 97.06 85 ALA A O 1
ATOM 713 N N . SER A 1 86 ? 6.977 8.240 -1.133 1.00 97.38 86 SER A N 1
ATOM 714 C CA . SER A 1 86 ? 6.299 8.913 -0.018 1.00 97.38 86 SER A CA 1
ATOM 715 C C . SER A 1 86 ? 7.145 9.979 0.678 1.00 97.38 86 SER A C 1
ATOM 717 O O . SER A 1 86 ? 6.594 10.772 1.442 1.00 97.38 86 SER A O 1
ATOM 719 N N . GLU A 1 87 ? 8.451 10.037 0.406 1.00 97.44 87 GLU A N 1
ATOM 720 C CA . GLU A 1 87 ? 9.372 10.993 1.022 1.00 97.44 87 GLU A CA 1
ATOM 721 C C . GLU A 1 87 ? 8.854 12.439 0.904 1.00 97.44 87 GLU A C 1
ATOM 723 O O . GLU A 1 87 ? 8.575 12.920 -0.198 1.00 97.44 87 GLU A O 1
ATOM 728 N N . LYS A 1 88 ? 8.725 13.141 2.044 1.00 95.69 88 LYS A N 1
ATOM 729 C CA . LYS A 1 88 ? 8.175 14.514 2.157 1.00 95.69 88 LYS A CA 1
ATOM 730 C C . LYS A 1 88 ? 6.731 14.673 1.653 1.00 95.69 88 LYS A C 1
ATOM 732 O O . LYS A 1 88 ? 6.260 15.799 1.492 1.00 95.69 88 LYS A O 1
ATOM 737 N N . VAL A 1 89 ? 6.033 13.571 1.384 1.00 96.88 89 VAL A N 1
ATOM 738 C CA . VAL A 1 89 ? 4.625 13.553 0.969 1.00 96.88 89 VAL A CA 1
ATOM 739 C C . VAL A 1 89 ? 3.746 13.005 2.083 1.00 96.88 89 VAL A C 1
ATOM 741 O O . VAL A 1 89 ? 2.693 13.582 2.337 1.00 96.88 89 VAL A O 1
ATOM 744 N N . LEU A 1 90 ? 4.168 11.914 2.727 1.00 97.25 90 LEU A N 1
ATOM 745 C CA . LEU A 1 90 ? 3.431 11.227 3.788 1.00 97.25 90 LEU A CA 1
ATOM 746 C C . LEU A 1 90 ? 4.352 10.928 4.977 1.00 97.25 90 LEU A C 1
ATOM 748 O O . LEU A 1 90 ? 5.570 10.843 4.820 1.00 97.25 90 LEU A O 1
ATOM 752 N N . GLU A 1 91 ? 3.750 10.659 6.135 1.00 96.06 91 GLU A N 1
ATOM 753 C CA . GLU A 1 91 ? 4.426 10.117 7.322 1.00 96.06 91 GLU A CA 1
ATOM 754 C C . GLU A 1 91 ? 3.901 8.700 7.624 1.00 96.06 91 GLU A C 1
ATOM 756 O O . GLU A 1 91 ? 3.081 8.501 8.522 1.00 96.06 91 GLU A O 1
ATOM 761 N N . PRO A 1 92 ? 4.303 7.691 6.830 1.00 97.25 92 PRO A N 1
ATOM 762 C CA . PRO A 1 92 ? 3.737 6.354 6.930 1.00 97.25 92 PRO A CA 1
ATOM 763 C C . PRO A 1 92 ? 4.208 5.589 8.174 1.00 97.25 92 PRO A C 1
ATOM 765 O O . PRO A 1 92 ? 5.385 5.589 8.540 1.00 97.25 92 PRO A O 1
ATOM 768 N N . ILE A 1 93 ? 3.292 4.820 8.759 1.00 97.88 93 ILE A N 1
ATOM 769 C CA . ILE A 1 93 ? 3.572 3.861 9.828 1.00 97.88 93 ILE A CA 1
ATOM 770 C C . ILE A 1 93 ? 3.970 2.529 9.191 1.00 97.88 93 ILE A C 1
ATOM 772 O O . ILE A 1 93 ? 3.143 1.827 8.604 1.00 97.88 93 ILE A O 1
ATOM 776 N N . TYR A 1 94 ? 5.240 2.153 9.324 1.00 96.94 94 TYR A N 1
ATOM 777 C CA . TYR A 1 94 ? 5.745 0.892 8.785 1.00 96.94 94 TYR A CA 1
ATOM 778 C C . TYR A 1 94 ? 5.535 -0.271 9.754 1.00 96.94 94 TYR A C 1
ATOM 780 O O . TYR A 1 94 ? 6.072 -0.288 10.867 1.00 96.94 94 TYR A O 1
ATOM 788 N N . VAL A 1 95 ? 4.836 -1.302 9.285 1.00 96.75 95 VAL A N 1
ATOM 789 C CA . VAL A 1 95 ? 4.730 -2.594 9.965 1.00 96.75 95 VAL A CA 1
ATOM 790 C C . VAL A 1 95 ? 5.523 -3.628 9.157 1.00 96.75 95 VAL A C 1
ATOM 792 O O . VAL A 1 95 ? 5.295 -3.749 7.953 1.00 96.75 95 VAL A O 1
ATOM 795 N N . PRO A 1 96 ? 6.473 -4.370 9.761 1.00 93.94 96 PRO A N 1
ATOM 796 C CA . PRO A 1 96 ? 7.271 -5.335 9.009 1.00 93.94 96 PRO A CA 1
ATOM 797 C C . PRO A 1 96 ? 6.392 -6.409 8.364 1.00 93.94 96 PRO A C 1
ATOM 799 O O . PRO A 1 96 ? 5.555 -7.006 9.038 1.00 93.94 96 PRO A O 1
ATOM 802 N N . TYR A 1 97 ? 6.605 -6.670 7.075 1.00 92.62 97 TYR A N 1
ATOM 803 C CA . TYR A 1 97 ? 5.824 -7.638 6.311 1.00 92.62 97 TYR A CA 1
ATOM 804 C C . TYR A 1 97 ? 6.228 -9.071 6.653 1.00 92.62 97 TYR A C 1
ATOM 806 O O . TYR A 1 97 ? 7.214 -9.603 6.147 1.00 92.62 97 TYR A O 1
ATOM 814 N N . ASN A 1 98 ? 5.483 -9.678 7.574 1.00 90.44 98 ASN A N 1
ATOM 815 C CA . ASN A 1 98 ? 5.673 -11.052 8.026 1.00 90.44 98 ASN A CA 1
ATOM 816 C C . ASN A 1 98 ? 4.365 -11.561 8.658 1.00 90.44 98 ASN A C 1
ATOM 818 O O . ASN A 1 98 ? 3.686 -10.809 9.359 1.00 90.44 98 ASN A O 1
ATOM 822 N N . LEU A 1 99 ? 4.031 -12.841 8.462 1.00 86.94 99 LEU A N 1
ATOM 823 C CA . LEU A 1 99 ? 2.875 -13.502 9.081 1.00 86.94 99 LEU A CA 1
ATOM 824 C C . LEU A 1 99 ? 2.844 -13.323 10.608 1.00 86.94 99 LEU A C 1
ATOM 826 O O . LEU A 1 99 ? 1.793 -13.027 11.173 1.00 86.94 99 LEU A O 1
ATOM 830 N N . TYR A 1 100 ? 4.000 -13.402 11.274 1.00 92.56 100 TYR A N 1
ATOM 831 C CA . TYR A 1 100 ? 4.098 -13.212 12.729 1.00 92.56 100 TYR A CA 1
ATOM 832 C C . TYR A 1 100 ? 3.845 -11.765 13.182 1.00 92.56 100 TYR A C 1
ATOM 834 O O . TYR A 1 100 ? 3.665 -11.510 14.369 1.00 92.56 100 TYR A O 1
ATOM 842 N N . GLN A 1 101 ? 3.829 -10.808 12.252 1.00 93.81 101 GLN A N 1
ATOM 843 C CA . GLN A 1 101 ? 3.578 -9.391 12.525 1.00 93.81 101 GLN A CA 1
ATOM 844 C C . GLN A 1 101 ? 2.126 -8.988 12.239 1.00 93.81 101 GLN A C 1
ATOM 846 O O . GLN A 1 101 ? 1.753 -7.845 12.499 1.00 93.81 101 GLN A O 1
ATOM 851 N N . LEU A 1 102 ? 1.272 -9.913 11.782 1.00 93.81 102 LEU A N 1
ATOM 852 C CA . LEU A 1 102 ? -0.160 -9.653 11.605 1.00 93.81 102 LEU A CA 1
ATOM 853 C C . LEU A 1 102 ? -0.864 -9.187 12.896 1.00 93.81 102 LEU A C 1
ATOM 855 O O . LEU A 1 102 ? -1.661 -8.254 12.801 1.00 93.81 102 LEU A O 1
ATOM 859 N N . PRO A 1 103 ? -0.567 -9.728 14.099 1.00 95.12 103 PRO A N 1
ATOM 860 C CA . PRO A 1 103 ? -1.140 -9.195 15.339 1.00 95.12 103 PRO A CA 1
ATOM 861 C C . PRO A 1 103 ? -0.717 -7.747 15.615 1.00 95.12 103 PRO A C 1
ATOM 863 O O . PRO A 1 103 ? -1.513 -6.943 16.091 1.00 95.12 103 PRO A O 1
ATOM 866 N N . LYS A 1 104 ? 0.528 -7.388 15.271 1.00 96.31 104 LYS A N 1
ATOM 867 C CA . LYS A 1 104 ? 1.021 -6.011 15.390 1.00 96.31 104 LYS A CA 1
ATOM 868 C C . LYS A 1 104 ? 0.306 -5.086 14.408 1.00 96.31 104 LYS A C 1
ATOM 870 O O . LYS A 1 104 ? -0.080 -3.990 14.798 1.00 96.31 104 LYS A O 1
ATOM 875 N N . LEU A 1 105 ? 0.110 -5.530 13.164 1.00 96.88 105 LEU A N 1
ATOM 876 C CA . LEU A 1 105 ? -0.660 -4.787 12.167 1.00 96.88 105 LEU A CA 1
ATOM 877 C C . LEU A 1 105 ? -2.082 -4.512 12.665 1.00 96.88 105 LEU A C 1
ATOM 879 O O . LEU A 1 105 ? -2.526 -3.370 12.615 1.00 96.88 105 LEU A O 1
ATOM 883 N N . LEU A 1 106 ? -2.762 -5.539 13.187 1.00 96.81 106 LEU A N 1
ATOM 884 C CA . LEU A 1 106 ? -4.100 -5.402 13.762 1.00 96.81 106 LEU A CA 1
ATOM 885 C C . LEU A 1 106 ? -4.121 -4.352 14.880 1.00 96.81 106 LEU A C 1
ATOM 887 O O . LEU A 1 106 ? -4.899 -3.406 14.802 1.00 96.81 106 LEU A O 1
ATOM 891 N N . LYS A 1 107 ? -3.212 -4.470 15.857 1.00 97.06 107 LYS A N 1
ATOM 892 C CA . LYS A 1 107 ? -3.118 -3.531 16.982 1.00 97.06 107 LYS A CA 1
ATOM 893 C C . LYS A 1 107 ? -2.930 -2.083 16.519 1.00 97.06 107 LYS A C 1
ATOM 895 O O . LYS A 1 107 ? -3.599 -1.193 17.029 1.00 97.06 107 LYS A O 1
ATOM 900 N N . VAL A 1 108 ? -2.054 -1.846 15.537 1.00 97.56 108 VAL A N 1
ATOM 901 C CA . VAL A 1 108 ? -1.845 -0.504 14.965 1.00 97.56 108 VAL A CA 1
ATOM 902 C C . VAL A 1 108 ? -3.146 0.040 14.373 1.00 97.56 108 VAL A C 1
ATOM 904 O O . VAL A 1 108 ? -3.524 1.168 14.668 1.00 97.56 108 VAL A O 1
ATOM 907 N N . VAL A 1 109 ? -3.857 -0.752 13.569 1.00 96.81 109 VAL A N 1
ATOM 908 C CA . VAL A 1 109 ? -5.104 -0.302 12.932 1.00 96.81 109 VAL A CA 1
ATOM 909 C C . VAL A 1 109 ? -6.204 -0.034 13.968 1.00 96.81 109 VAL A C 1
ATOM 911 O O . VAL A 1 109 ? -6.908 0.970 13.860 1.00 96.81 109 VAL A O 1
ATOM 914 N N . GLU A 1 110 ? -6.336 -0.880 14.992 1.00 96.31 110 GLU A N 1
ATOM 915 C CA . GLU A 1 110 ? -7.291 -0.679 16.092 1.00 96.31 110 GLU A CA 1
ATOM 916 C C . GLU A 1 110 ? -6.991 0.600 16.886 1.00 96.31 110 GLU A C 1
ATOM 918 O O . GLU A 1 110 ? -7.900 1.376 17.189 1.00 96.31 110 GLU A O 1
ATOM 923 N N . GLU A 1 111 ? -5.717 0.861 17.190 1.00 96.25 111 GLU A N 1
ATOM 924 C CA . GLU A 1 111 ? -5.295 2.092 17.862 1.00 96.25 111 GLU A CA 1
ATOM 925 C C . GLU A 1 111 ? -5.635 3.339 17.038 1.00 96.25 111 GLU A C 1
ATOM 927 O O . GLU A 1 111 ? -6.131 4.314 17.604 1.00 96.25 111 GLU A O 1
ATOM 932 N N . LEU A 1 112 ? -5.425 3.311 15.718 1.00 96.06 112 LEU A N 1
ATOM 933 C CA . LEU A 1 112 ? -5.782 4.423 14.828 1.00 96.06 112 LEU A CA 1
ATOM 934 C C . LEU A 1 112 ? -7.301 4.628 14.757 1.00 96.06 112 LEU A C 1
ATOM 936 O O . LEU A 1 112 ? -7.772 5.751 14.925 1.00 96.06 112 LEU A O 1
ATOM 940 N N . LYS A 1 113 ? -8.085 3.551 14.621 1.00 94.50 113 LYS A N 1
ATOM 941 C CA . LYS A 1 113 ? -9.559 3.617 14.640 1.00 94.50 113 LYS A CA 1
ATOM 942 C C . LYS A 1 113 ? -10.089 4.258 15.922 1.00 94.50 113 LYS A C 1
ATOM 944 O O . LYS A 1 113 ? -11.036 5.040 15.880 1.00 94.50 113 LYS A O 1
ATOM 949 N N . ASN A 1 114 ? -9.469 3.953 17.059 1.00 93.56 114 ASN A N 1
ATOM 950 C CA . ASN A 1 114 ? -9.841 4.534 18.347 1.00 93.56 114 ASN A CA 1
ATOM 951 C C . ASN A 1 114 ? -9.453 6.015 18.482 1.00 93.56 114 ASN A C 1
ATOM 953 O O . ASN A 1 114 ? -10.106 6.729 19.241 1.00 93.56 114 ASN A O 1
ATOM 957 N N . ARG A 1 115 ? -8.420 6.482 17.768 1.00 91.88 115 ARG A N 1
ATOM 958 C CA . ARG A 1 115 ? -8.027 7.901 17.735 1.00 91.88 115 ARG A CA 1
ATOM 959 C C . ARG A 1 115 ? -8.978 8.734 16.881 1.00 91.88 115 ARG A C 1
ATOM 961 O O . ARG A 1 115 ? -9.403 9.776 17.352 1.00 91.88 115 ARG A O 1
ATOM 968 N N . CYS A 1 116 ? -9.381 8.245 15.706 1.00 84.38 116 CYS A N 1
ATOM 969 C CA . CYS A 1 116 ? -10.300 8.966 14.811 1.00 84.38 116 CYS A CA 1
ATOM 970 C C . CYS A 1 116 ? -11.753 9.037 15.325 1.00 84.38 116 CYS A C 1
ATOM 972 O O . CYS A 1 116 ? -12.562 9.785 14.788 1.00 84.38 116 CYS A O 1
ATOM 974 N N . ARG A 1 117 ? -12.122 8.218 16.321 1.00 75.69 117 ARG A N 1
ATOM 975 C CA . ARG A 1 117 ? -13.460 8.219 16.947 1.00 75.69 117 ARG A CA 1
ATOM 976 C C . ARG A 1 117 ? -13.602 9.203 18.115 1.00 75.69 117 ARG A C 1
ATOM 978 O O . ARG A 1 117 ? -14.692 9.287 18.677 1.00 75.69 117 ARG A O 1
ATOM 985 N N . ARG A 1 118 ? -12.517 9.861 18.523 1.00 54.25 118 ARG A N 1
ATOM 986 C CA . ARG A 1 118 ? -12.505 10.878 19.584 1.00 54.25 118 ARG A CA 1
ATOM 987 C C . ARG A 1 118 ? -12.542 12.265 18.972 1.00 54.25 118 ARG A C 1
ATOM 989 O O . ARG A 1 118 ? -13.189 13.125 19.601 1.00 54.25 118 ARG A O 1
#

Radius of gyration: 14.83 Å; chains: 1; bounding box: 32×28×36 Å

Foldseek 3Di:
DCVVVVNVVVDFDWDQDPPVRIDTPVCCCPPPNVPDPDDPVVCPDVNLVVSLQVNLVCLQPPVLPPDPAAEDADDPVVVVSVCSSCVVRDDYHYQYHDPVRVVVVVVVSVVVVVVVVD

pLDDT: mean 91.91, std 6.38, range [54.25, 97.88]

Sequence (118 aa):
MLKKHDLDEFVQQFIISEPLAICPRELETTFPAANYDFPPERLGRKGREEFVNRLRMFLKKHASKAYEHHVVFVPNHHKEIFGEASEKVLEPIYVPYNLYQLPKLLKVVEELKNRCRR